Protein AF-A0A533BDZ2-F1 (afdb_monomer_lite)

Structure (mmCIF, N/CA/C/O backbone):
data_AF-A0A533BDZ2-F1
#
_entry.id   AF-A0A533BDZ2-F1
#
loop_
_atom_site.group_PDB
_atom_site.id
_atom_site.type_symbol
_atom_site.label_atom_id
_atom_site.label_alt_id
_atom_site.label_comp_id
_atom_site.label_asym_id
_atom_site.label_entity_id
_atom_site.label_seq_id
_atom_site.pdbx_PDB_ins_code
_atom_site.Cartn_x
_atom_site.Cartn_y
_atom_site.Cartn_z
_atom_site.occupancy
_atom_site.B_iso_or_equiv
_atom_site.auth_seq_id
_atom_site.auth_comp_id
_atom_site.auth_asym_id
_atom_site.auth_atom_id
_atom_site.pdbx_PDB_model_num
ATOM 1 N N . MET A 1 1 ? -27.683 -2.979 1.426 1.00 54.53 1 MET A N 1
ATOM 2 C CA . MET A 1 1 ? -26.427 -2.220 1.233 1.00 54.53 1 MET A CA 1
ATOM 3 C C . MET A 1 1 ? -25.203 -3.010 1.711 1.00 54.53 1 MET A C 1
ATOM 5 O O . MET A 1 1 ? -24.313 -3.223 0.907 1.00 54.53 1 MET A O 1
ATOM 9 N N . LEU A 1 2 ? -25.198 -3.563 2.936 1.00 60.56 2 LEU A N 1
ATOM 10 C CA . LEU A 1 2 ? -24.096 -4.398 3.465 1.00 60.56 2 LEU A CA 1
ATOM 11 C C . LEU A 1 2 ? -23.786 -5.684 2.664 1.00 60.56 2 LEU A C 1
ATOM 13 O O . LEU A 1 2 ? -22.630 -6.070 2.575 1.00 60.56 2 LEU A O 1
ATOM 17 N N . HIS A 1 3 ? -24.776 -6.339 2.046 1.00 54.97 3 HIS A N 1
ATOM 18 C CA . HIS A 1 3 ? -24.531 -7.572 1.276 1.00 54.97 3 HIS A CA 1
ATOM 19 C C . HIS A 1 3 ? -23.743 -7.350 -0.027 1.00 54.97 3 HIS A C 1
ATOM 21 O O . HIS A 1 3 ? -22.958 -8.209 -0.410 1.00 54.97 3 HIS A O 1
ATOM 27 N N . LEU A 1 4 ? -23.886 -6.183 -0.669 1.00 61.09 4 LEU A N 1
ATOM 28 C CA . LEU A 1 4 ? -23.169 -5.861 -1.911 1.00 61.09 4 LEU A CA 1
ATOM 29 C C . LEU A 1 4 ? -21.664 -5.646 -1.656 1.00 61.09 4 LEU A C 1
ATOM 31 O O . LEU A 1 4 ? -20.820 -6.027 -2.463 1.00 61.09 4 LEU A O 1
ATOM 35 N N . GLU A 1 5 ? -21.339 -5.066 -0.498 1.00 58.28 5 GLU A N 1
ATOM 36 C CA . GLU A 1 5 ? -19.972 -4.789 -0.041 1.00 58.28 5 GLU A CA 1
ATOM 37 C C . GLU A 1 5 ? -19.153 -6.074 0.148 1.00 58.28 5 GLU A C 1
ATOM 39 O O . GLU A 1 5 ? -17.973 -6.130 -0.214 1.00 58.28 5 GLU A O 1
ATOM 44 N N . LEU A 1 6 ? -19.778 -7.125 0.695 1.00 64.31 6 LEU A N 1
ATOM 45 C CA . LEU A 1 6 ? -19.104 -8.403 0.931 1.00 64.31 6 LEU A CA 1
ATOM 46 C C . LEU A 1 6 ? -18.786 -9.148 -0.369 1.00 64.31 6 LEU A C 1
ATOM 48 O O . LEU A 1 6 ? -17.749 -9.806 -0.435 1.00 64.31 6 LEU A O 1
ATOM 52 N N . GLU A 1 7 ? -19.624 -9.024 -1.399 1.00 74.06 7 GLU A N 1
ATOM 53 C CA . GLU A 1 7 ? -19.392 -9.692 -2.684 1.00 74.06 7 GLU A CA 1
ATOM 54 C C . GLU A 1 7 ? -18.387 -8.955 -3.579 1.00 74.06 7 GLU A C 1
ATOM 56 O O . GLU A 1 7 ? -17.631 -9.592 -4.322 1.00 74.06 7 GLU A O 1
ATOM 61 N N . LEU A 1 8 ? -18.317 -7.621 -3.495 1.00 79.69 8 LEU A N 1
ATOM 62 C CA . LEU A 1 8 ? -17.395 -6.832 -4.319 1.00 79.69 8 LEU A CA 1
ATOM 63 C C . LEU A 1 8 ? -15.944 -6.937 -3.839 1.00 79.69 8 LEU A C 1
ATOM 65 O O . LEU A 1 8 ? -15.017 -6.988 -4.649 1.00 79.69 8 LEU A O 1
ATOM 69 N N . LYS A 1 9 ? -15.734 -7.004 -2.522 1.00 84.44 9 LYS A N 1
ATOM 70 C CA . LYS A 1 9 ? -14.405 -7.054 -1.900 1.00 84.44 9 LYS A CA 1
ATOM 71 C C . LYS A 1 9 ? -13.490 -8.170 -2.437 1.00 84.44 9 LYS A C 1
ATOM 73 O O . LYS A 1 9 ? -12.354 -7.848 -2.799 1.00 84.44 9 LYS A O 1
ATOM 78 N N . PRO A 1 10 ? -13.907 -9.452 -2.526 1.00 87.56 10 PRO A N 1
ATOM 79 C CA . PRO A 1 10 ? -13.055 -10.504 -3.082 1.00 87.56 10 PRO A CA 1
ATOM 80 C C . PRO A 1 10 ? -12.757 -10.283 -4.569 1.00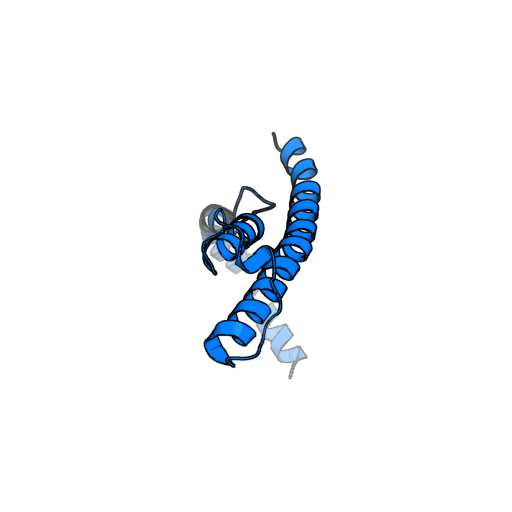 87.56 10 PRO A C 1
ATOM 82 O O . PRO A 1 10 ? -11.628 -10.522 -4.997 1.00 87.56 10 PRO A O 1
ATOM 85 N N . ARG A 1 11 ? -13.716 -9.757 -5.344 1.00 88.50 11 ARG A N 1
ATOM 86 C CA . ARG A 1 11 ? -13.516 -9.439 -6.768 1.00 88.50 11 ARG A CA 1
ATOM 87 C C . ARG A 1 11 ? -12.513 -8.303 -6.959 1.00 88.50 11 ARG A C 1
ATOM 89 O O . ARG A 1 11 ? -11.581 -8.444 -7.742 1.00 88.50 11 ARG A O 1
ATOM 96 N N . LEU A 1 12 ? -12.638 -7.219 -6.193 1.00 89.25 12 LEU A N 1
ATOM 97 C CA . LEU A 1 12 ? -11.688 -6.102 -6.210 1.00 89.25 12 LEU A CA 1
ATOM 98 C C . LEU A 1 12 ? -10.290 -6.530 -5.761 1.00 89.25 12 LEU A C 1
ATOM 100 O O . LEU A 1 12 ? -9.296 -6.072 -6.317 1.00 89.25 12 L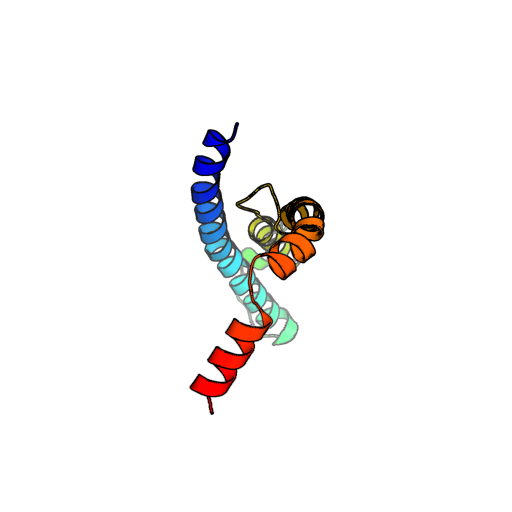EU A O 1
ATOM 104 N N . LEU A 1 13 ? -10.198 -7.419 -4.769 1.00 91.38 13 LEU A N 1
ATOM 105 C CA . LEU A 1 13 ? -8.915 -7.957 -4.328 1.00 91.38 13 LEU A CA 1
ATOM 106 C C . LEU A 1 13 ? -8.262 -8.817 -5.415 1.00 91.38 13 LEU A C 1
ATOM 108 O O . LEU A 1 13 ? -7.053 -8.711 -5.621 1.00 91.38 13 LEU A O 1
ATOM 112 N N . HIS A 1 14 ? -9.046 -9.648 -6.102 1.00 92.62 14 HIS A N 1
ATOM 113 C CA . HIS A 1 14 ? -8.568 -10.456 -7.218 1.00 92.62 14 HIS A CA 1
ATOM 114 C C . HIS A 1 14 ? -8.069 -9.574 -8.369 1.00 92.62 14 HIS A C 1
ATOM 116 O O . HIS A 1 14 ? -6.914 -9.705 -8.768 1.00 92.62 14 HIS A O 1
ATOM 122 N N . LEU A 1 15 ? -8.882 -8.606 -8.807 1.00 92.00 15 LEU A N 1
ATOM 123 C CA . LEU A 1 15 ? -8.518 -7.644 -9.853 1.00 92.00 15 LEU A CA 1
ATOM 124 C C . LEU A 1 15 ? -7.265 -6.846 -9.490 1.00 92.00 15 LEU A C 1
ATOM 126 O O . LEU A 1 15 ? -6.363 -6.706 -10.310 1.00 92.00 15 LEU A O 1
ATOM 130 N N . LYS A 1 16 ? -7.161 -6.372 -8.241 1.00 93.44 16 LYS A N 1
ATOM 131 C CA . LYS A 1 16 ? -5.966 -5.670 -7.766 1.00 93.44 16 LYS A CA 1
ATOM 132 C C . LYS A 1 16 ? -4.724 -6.556 -7.848 1.00 93.44 16 LYS A C 1
ATOM 134 O O . LYS A 1 16 ? -3.687 -6.097 -8.307 1.00 93.44 16 LYS A O 1
ATOM 139 N N . ARG A 1 17 ? -4.805 -7.810 -7.394 1.00 94.25 17 ARG A N 1
ATOM 140 C CA . ARG A 1 17 ? -3.668 -8.747 -7.440 1.00 94.25 17 ARG A CA 1
ATOM 141 C C . ARG A 1 17 ? -3.238 -9.034 -8.872 1.00 94.25 17 ARG A C 1
ATOM 143 O O . ARG A 1 17 ? -2.048 -8.970 -9.156 1.00 94.25 17 ARG A O 1
ATOM 150 N N . GLN A 1 18 ? -4.198 -9.321 -9.746 1.00 95.50 18 GLN A N 1
ATOM 151 C CA . GLN A 1 18 ? -3.937 -9.578 -11.155 1.00 95.50 18 GLN A CA 1
ATOM 152 C C . GLN A 1 18 ? -3.293 -8.358 -11.824 1.00 95.50 18 GLN A C 1
ATOM 154 O O . GLN A 1 18 ? -2.213 -8.473 -12.396 1.00 95.50 18 GLN A O 1
ATOM 159 N N . GLY A 1 19 ? -3.882 -7.173 -11.660 1.00 92.88 19 GLY A N 1
ATOM 160 C CA . GLY A 1 19 ? -3.334 -5.958 -12.248 1.00 92.88 19 GLY A CA 1
ATOM 161 C C . GLY A 1 19 ? -1.949 -5.599 -11.692 1.00 92.88 19 GLY A C 1
ATOM 162 O O . GLY A 1 19 ? -1.071 -5.210 -12.452 1.00 92.88 19 GLY A O 1
ATOM 163 N N . LEU A 1 20 ? -1.688 -5.779 -10.391 1.00 95.06 20 LEU A N 1
ATOM 164 C CA . LEU A 1 20 ? -0.346 -5.546 -9.835 1.00 95.06 20 LEU A CA 1
ATOM 165 C C . LEU A 1 20 ? 0.720 -6.437 -10.490 1.00 95.06 20 LEU A C 1
ATOM 167 O O . LEU A 1 20 ? 1.842 -5.979 -10.697 1.00 95.06 20 LEU A O 1
ATOM 171 N N . LEU A 1 21 ? 0.378 -7.686 -10.825 1.00 95.25 21 LEU A N 1
ATOM 172 C CA . LEU A 1 21 ? 1.278 -8.599 -11.531 1.00 95.25 21 LEU A CA 1
ATOM 173 C C . LEU A 1 21 ? 1.500 -8.157 -12.984 1.00 95.25 21 LEU A C 1
ATOM 175 O O . LEU A 1 21 ? 2.645 -8.049 -13.418 1.00 95.25 21 LEU A O 1
ATOM 179 N N . GLU A 1 22 ? 0.423 -7.866 -13.714 1.00 93.56 22 GLU A N 1
ATOM 180 C CA . GLU A 1 22 ? 0.471 -7.495 -15.134 1.00 93.56 22 GLU A CA 1
ATOM 181 C C . GLU A 1 22 ? 1.174 -6.145 -15.351 1.00 93.56 22 GLU A C 1
ATOM 183 O O . GLU A 1 22 ? 2.175 -6.059 -16.068 1.00 93.56 22 GLU A O 1
ATOM 188 N N . TYR A 1 23 ? 0.714 -5.095 -14.666 1.00 91.19 23 TYR A N 1
ATOM 189 C CA . TYR A 1 23 ? 1.287 -3.754 -14.790 1.00 91.19 23 TYR A CA 1
ATOM 190 C C . TYR A 1 23 ? 2.667 -3.653 -14.129 1.00 91.19 23 TYR A C 1
ATOM 192 O O . TYR A 1 23 ? 3.527 -2.924 -14.617 1.00 91.19 23 TYR A O 1
ATOM 200 N N . GLY A 1 24 ? 2.931 -4.417 -13.063 1.00 91.50 24 GLY A N 1
ATOM 201 C CA . GLY A 1 24 ? 4.262 -4.484 -12.454 1.00 91.50 24 GLY A CA 1
ATOM 202 C C . GLY A 1 24 ? 5.303 -5.105 -13.390 1.00 91.50 24 GLY A C 1
ATOM 203 O O . GLY A 1 24 ? 6.425 -4.599 -13.495 1.00 91.50 24 GLY A O 1
ATOM 204 N N . ALA A 1 25 ? 4.933 -6.163 -14.121 1.00 92.94 25 ALA A N 1
ATOM 205 C CA . ALA A 1 25 ? 5.797 -6.759 -15.137 1.00 92.94 25 ALA A CA 1
ATOM 206 C C . ALA A 1 25 ? 6.101 -5.767 -16.273 1.00 92.94 25 ALA A C 1
ATOM 208 O O . ALA A 1 25 ? 7.266 -5.638 -16.665 1.00 92.94 25 ALA A O 1
ATOM 209 N N . LEU A 1 26 ? 5.086 -5.027 -16.734 1.00 89.31 26 LEU A N 1
ATOM 210 C CA . LEU A 1 26 ? 5.218 -3.993 -17.763 1.00 89.31 26 LEU A CA 1
ATOM 211 C C . LEU A 1 26 ? 6.154 -2.858 -17.321 1.00 89.31 26 LEU A C 1
ATOM 213 O O . LEU A 1 26 ? 7.132 -2.573 -18.012 1.00 89.31 26 LEU A O 1
ATOM 217 N N . VAL A 1 27 ? 5.913 -2.262 -16.147 1.00 89.25 27 VAL A N 1
ATOM 218 C CA . VAL A 1 27 ? 6.766 -1.199 -15.580 1.00 89.25 27 VAL A CA 1
ATOM 219 C C . VAL A 1 27 ? 8.200 -1.694 -15.393 1.00 89.25 27 VAL A C 1
ATOM 221 O O . VAL A 1 27 ? 9.156 -1.000 -15.741 1.00 89.25 27 VAL A O 1
ATOM 224 N N . GLY A 1 28 ? 8.375 -2.920 -14.893 1.00 90.25 28 GLY A N 1
ATOM 225 C CA . GLY A 1 28 ? 9.694 -3.518 -14.709 1.00 90.25 28 GLY A CA 1
ATOM 226 C C . GLY A 1 28 ? 10.435 -3.749 -16.030 1.00 90.25 28 GLY A C 1
ATOM 227 O O . GLY A 1 28 ? 11.636 -3.481 -16.118 1.00 90.25 28 GLY A O 1
ATOM 228 N N . GLN A 1 29 ? 9.749 -4.244 -17.062 1.00 90.12 29 GLN A N 1
ATOM 229 C CA . GLN A 1 29 ? 10.322 -4.418 -18.399 1.00 90.12 29 GLN A CA 1
ATOM 230 C C . GLN A 1 29 ? 10.713 -3.073 -19.011 1.00 90.12 29 GLN A C 1
ATOM 232 O O . GLN A 1 29 ? 11.845 -2.922 -19.477 1.00 90.12 29 GLN A O 1
ATOM 237 N N . HIS A 1 30 ? 9.807 -2.101 -18.951 1.00 87.75 30 HIS A N 1
ATOM 238 C CA . HIS A 1 30 ? 10.017 -0.752 -19.457 1.00 87.75 30 HIS A CA 1
ATOM 239 C C . HIS A 1 30 ? 11.206 -0.065 -18.782 1.00 87.75 30 HIS A C 1
ATOM 241 O O . HIS A 1 30 ? 12.144 0.362 -19.452 1.00 87.75 30 HIS A O 1
ATOM 247 N N . GLY A 1 31 ? 11.248 -0.066 -17.447 1.00 88.38 31 GLY A N 1
ATOM 248 C CA . GLY A 1 31 ? 12.340 0.529 -16.674 1.00 88.38 31 GLY A CA 1
ATOM 249 C C . GLY A 1 31 ? 13.707 -0.097 -16.973 1.00 88.38 31 GLY A C 1
ATOM 250 O O . GLY A 1 31 ? 14.710 0.616 -17.048 1.00 88.38 31 GLY A O 1
ATOM 251 N N . ARG A 1 32 ? 13.769 -1.415 -17.222 1.00 90.44 32 ARG A N 1
ATOM 252 C CA . ARG A 1 32 ? 15.009 -2.074 -17.670 1.00 90.44 32 ARG A CA 1
ATOM 253 C C . ARG A 1 32 ? 15.444 -1.597 -19.053 1.00 90.44 32 ARG A C 1
ATOM 255 O O . ARG A 1 32 ? 16.631 -1.341 -19.238 1.00 90.44 32 ARG A O 1
ATOM 262 N N . LEU A 1 33 ? 14.519 -1.470 -20.003 1.00 89.62 33 LEU A N 1
ATOM 263 C CA . LEU A 1 33 ? 14.818 -0.980 -21.352 1.00 89.62 33 LEU A CA 1
ATOM 264 C C . LEU A 1 33 ? 15.296 0.475 -21.325 1.00 89.62 33 LEU A C 1
ATOM 266 O O . LEU A 1 33 ? 16.317 0.791 -21.937 1.00 89.62 33 LEU A O 1
ATOM 270 N N . VAL A 1 34 ? 14.626 1.326 -20.546 1.00 87.25 34 VAL A N 1
ATOM 271 C CA . VAL A 1 34 ? 15.027 2.722 -20.342 1.00 87.25 34 VAL A CA 1
ATOM 272 C C . VAL A 1 34 ? 16.428 2.798 -19.735 1.00 87.25 34 VAL A C 1
ATOM 274 O O . VAL A 1 34 ? 17.300 3.493 -20.257 1.00 87.25 34 VAL A O 1
ATOM 277 N N . ARG A 1 35 ? 16.689 2.028 -18.671 1.00 89.50 35 ARG A N 1
ATOM 278 C CA . ARG A 1 35 ? 18.013 1.978 -18.040 1.00 89.50 35 ARG A CA 1
ATOM 279 C C . ARG A 1 35 ? 19.092 1.532 -19.023 1.00 89.50 35 ARG A C 1
ATOM 281 O O . ARG A 1 35 ? 20.139 2.167 -19.079 1.00 89.50 35 ARG A O 1
ATOM 288 N N . ARG A 1 36 ? 18.856 0.476 -19.804 1.00 91.00 36 ARG A N 1
ATOM 289 C CA . ARG A 1 36 ? 19.836 -0.011 -20.789 1.00 91.00 36 ARG A CA 1
ATOM 290 C C . ARG A 1 36 ? 20.157 1.045 -21.844 1.00 91.00 36 ARG A C 1
ATOM 292 O O . ARG A 1 36 ? 21.323 1.352 -22.056 1.00 91.00 36 ARG A O 1
ATOM 299 N N . ARG A 1 37 ? 19.127 1.645 -22.440 1.00 87.62 37 ARG A N 1
ATOM 300 C CA . ARG A 1 37 ? 19.259 2.614 -23.536 1.00 87.62 37 ARG A CA 1
ATOM 301 C C . ARG A 1 37 ? 19.890 3.936 -23.094 1.00 87.62 37 ARG A C 1
ATOM 303 O O . ARG A 1 37 ? 20.777 4.429 -23.777 1.00 87.62 37 ARG A O 1
ATOM 310 N N . TRP A 1 38 ? 19.427 4.520 -21.987 1.00 86.44 38 TRP A N 1
ATOM 311 C CA . TRP A 1 38 ? 19.817 5.884 -21.595 1.00 86.44 38 TRP A CA 1
ATOM 312 C C . TRP A 1 38 ? 20.850 5.947 -20.470 1.00 86.44 38 TRP A C 1
ATOM 314 O O . TRP A 1 38 ? 21.647 6.880 -20.451 1.00 86.44 38 TRP A O 1
ATOM 324 N N . ILE A 1 39 ? 20.871 4.983 -19.544 1.00 89.69 39 ILE A N 1
ATOM 325 C CA . ILE A 1 39 ? 21.835 4.992 -18.429 1.00 89.69 39 ILE A CA 1
ATOM 326 C C . ILE A 1 39 ? 23.079 4.186 -18.800 1.00 89.69 39 ILE A C 1
ATOM 328 O O . ILE A 1 39 ? 24.190 4.688 -18.676 1.00 89.69 39 ILE A O 1
ATOM 332 N N . ALA A 1 40 ? 22.901 2.947 -19.262 1.00 93.62 40 ALA A N 1
ATOM 333 C CA . ALA A 1 40 ? 24.014 2.068 -19.619 1.00 93.62 40 ALA A CA 1
ATOM 334 C C . ALA A 1 40 ? 24.543 2.302 -21.046 1.00 93.62 40 ALA A C 1
ATOM 336 O O . ALA A 1 40 ? 25.605 1.787 -21.376 1.00 93.62 40 ALA A O 1
ATOM 337 N N . GLN A 1 41 ? 23.820 3.076 -21.869 1.00 89.69 41 GLN A N 1
ATOM 338 C CA . GLN A 1 41 ? 24.159 3.361 -23.273 1.00 89.69 41 GLN A CA 1
ATOM 339 C C . GLN A 1 41 ? 24.378 2.080 -24.107 1.00 89.69 41 GLN A C 1
ATOM 341 O O . GLN A 1 41 ? 25.168 2.051 -25.048 1.00 89.69 41 GLN A O 1
ATOM 346 N N . GLU A 1 42 ? 23.675 1.002 -23.754 1.00 90.94 42 GLU A N 1
ATOM 347 C CA . GLU A 1 42 ? 23.734 -0.277 -24.459 1.00 90.94 42 GLU A CA 1
ATOM 348 C C . GLU A 1 42 ? 22.934 -0.210 -25.772 1.00 90.94 42 GLU A C 1
ATOM 350 O O . GLU A 1 42 ? 21.888 0.452 -25.829 1.00 90.94 42 GLU A O 1
ATOM 355 N N . PRO A 1 43 ? 23.358 -0.937 -26.822 1.00 83.94 43 PRO A N 1
ATOM 356 C CA . PRO A 1 43 ? 22.566 -1.076 -28.034 1.00 83.94 43 PRO A CA 1
ATOM 357 C C . PRO A 1 43 ? 21.296 -1.878 -27.721 1.00 83.94 43 PRO A C 1
ATOM 359 O O . PRO A 1 43 ? 21.316 -3.098 -27.564 1.00 83.94 43 PRO A O 1
ATOM 362 N N . VAL A 1 44 ? 20.170 -1.176 -27.617 1.00 82.88 44 VAL A N 1
ATOM 363 C CA . VAL A 1 44 ? 18.840 -1.778 -27.481 1.00 82.88 44 VAL A CA 1
ATOM 364 C C . VAL A 1 44 ? 18.206 -1.805 -28.868 1.00 82.88 44 VAL A C 1
ATOM 366 O O . VAL A 1 44 ? 18.049 -0.752 -29.484 1.00 82.88 44 VAL A O 1
ATOM 369 N N . ALA A 1 45 ? 17.858 -3.003 -29.354 1.00 77.56 45 ALA A N 1
ATOM 370 C CA . ALA A 1 45 ? 17.113 -3.184 -30.601 1.00 77.56 45 ALA A CA 1
ATOM 371 C C . ALA A 1 45 ? 15.808 -2.376 -30.584 1.00 77.56 45 ALA A C 1
ATOM 373 O O . ALA A 1 45 ? 15.328 -1.999 -29.513 1.00 77.56 45 ALA A O 1
ATOM 374 N N . GLU A 1 46 ? 15.229 -2.125 -31.759 1.00 75.19 46 GLU A N 1
ATOM 375 C CA . GLU A 1 46 ? 13.958 -1.417 -31.899 1.00 75.19 46 GLU A CA 1
ATOM 376 C C . GLU A 1 46 ? 12.880 -2.042 -31.003 1.00 75.19 46 GLU A C 1
ATOM 378 O O . GLU A 1 46 ? 12.277 -3.061 -31.320 1.00 75.19 46 GLU A O 1
ATOM 383 N N . ALA A 1 47 ? 12.676 -1.436 -29.832 1.00 76.00 47 ALA A N 1
ATOM 384 C CA . ALA A 1 47 ? 11.720 -1.890 -28.841 1.00 76.00 47 ALA A CA 1
ATOM 385 C C . ALA A 1 47 ? 10.421 -1.109 -29.064 1.00 76.00 47 ALA A C 1
ATOM 387 O O . ALA A 1 47 ? 10.416 0.096 -28.796 1.00 76.0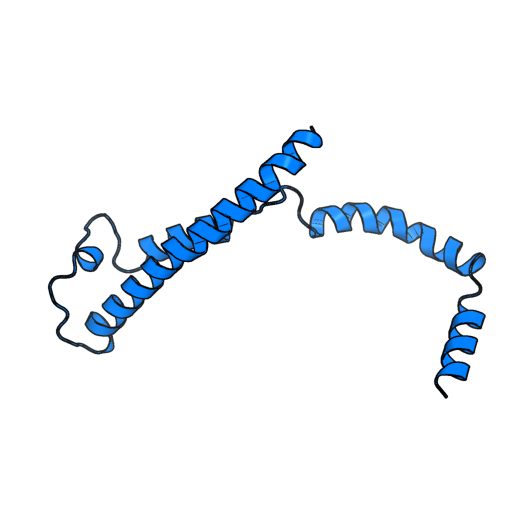0 47 ALA A O 1
ATOM 388 N N . PRO A 1 48 ? 9.324 -1.751 -29.511 1.00 77.94 48 PRO A N 1
ATOM 389 C CA . PRO A 1 48 ? 8.051 -1.066 -29.745 1.00 77.94 48 PRO A CA 1
ATOM 390 C C . PRO A 1 48 ? 7.559 -0.311 -28.506 1.00 77.94 48 PRO A C 1
ATOM 392 O O . PRO A 1 48 ? 7.018 0.780 -28.616 1.00 77.94 48 PRO A O 1
ATOM 395 N N . LEU A 1 49 ? 7.844 -0.845 -27.313 1.00 75.69 49 LEU A N 1
ATOM 396 C CA . LEU A 1 49 ? 7.492 -0.231 -26.033 1.00 75.69 49 LEU A CA 1
ATOM 397 C C . LEU A 1 49 ? 8.185 1.125 -25.785 1.00 75.69 49 LEU A C 1
ATOM 399 O O . LEU A 1 49 ? 7.615 1.982 -25.124 1.00 75.69 49 LEU A O 1
ATOM 403 N N . LEU A 1 50 ? 9.393 1.335 -26.323 1.00 76.31 50 LEU A N 1
ATOM 404 C CA . LEU A 1 50 ? 10.108 2.619 -26.242 1.00 76.31 50 LEU A CA 1
ATOM 405 C C . LEU A 1 50 ? 9.729 3.586 -27.377 1.00 76.31 50 LEU A C 1
ATOM 407 O O . LEU A 1 50 ? 10.119 4.749 -27.331 1.00 76.31 50 LEU A O 1
ATOM 411 N N . GLN A 1 51 ? 9.043 3.092 -28.411 1.00 74.75 51 GLN A N 1
ATOM 412 C CA . GLN A 1 51 ? 8.691 3.832 -29.628 1.00 74.75 51 GLN A CA 1
ATOM 413 C C . GLN A 1 51 ? 7.196 4.152 -29.720 1.00 74.75 51 GLN A C 1
ATOM 415 O O . GLN A 1 51 ? 6.770 4.828 -30.654 1.00 74.75 51 GLN A O 1
ATOM 420 N N . ALA A 1 52 ? 6.394 3.661 -28.777 1.00 72.56 52 ALA A N 1
ATOM 421 C CA . ALA A 1 52 ? 4.977 3.958 -28.704 1.00 72.56 52 ALA A CA 1
ATOM 422 C C . ALA A 1 52 ? 4.792 5.462 -28.460 1.00 72.56 52 ALA A C 1
ATOM 424 O O . ALA A 1 52 ? 5.011 5.940 -27.354 1.00 72.56 52 ALA A O 1
ATOM 425 N N . ALA A 1 53 ? 4.393 6.200 -29.499 1.00 65.94 53 ALA A N 1
ATOM 426 C CA . ALA A 1 53 ? 4.202 7.651 -29.438 1.00 65.94 53 ALA A CA 1
ATOM 427 C C . ALA A 1 53 ? 3.161 8.075 -28.384 1.00 65.94 53 ALA A C 1
ATOM 429 O O . ALA A 1 53 ? 3.262 9.159 -27.820 1.00 65.94 53 ALA A O 1
ATOM 430 N N . GLU A 1 54 ? 2.205 7.187 -28.098 1.00 67.06 54 GLU A N 1
ATOM 431 C CA . GLU A 1 54 ? 1.148 7.356 -27.093 1.00 67.06 54 GLU A CA 1
ATOM 432 C C . GLU A 1 54 ? 1.627 7.126 -25.649 1.00 67.06 54 GLU A C 1
ATOM 434 O O . GLU A 1 54 ? 0.868 7.351 -24.711 1.00 67.06 54 GLU A O 1
ATOM 439 N N . LEU A 1 55 ? 2.851 6.622 -25.460 1.00 63.75 55 LEU A N 1
ATOM 440 C CA . LEU A 1 55 ? 3.454 6.397 -24.152 1.00 63.75 55 LEU A CA 1
ATOM 441 C C . LEU A 1 55 ? 4.675 7.308 -24.020 1.00 63.75 55 LEU A C 1
ATOM 443 O O . LEU A 1 55 ? 5.729 7.063 -24.610 1.00 63.75 55 LEU A O 1
ATOM 447 N N . GLY A 1 56 ? 4.568 8.346 -23.196 1.00 64.12 56 GLY A N 1
ATOM 448 C CA . GLY A 1 56 ? 5.717 9.109 -22.736 1.00 64.12 56 GLY A CA 1
ATOM 449 C C . GLY A 1 56 ? 6.802 8.152 -22.207 1.00 64.12 56 GLY A C 1
ATOM 450 O O . GLY A 1 56 ? 6.465 7.186 -21.517 1.00 64.12 56 GLY A O 1
ATOM 451 N N . PRO A 1 57 ? 8.108 8.396 -22.457 1.00 60.06 57 PRO A N 1
ATOM 452 C CA . PRO A 1 57 ? 9.177 7.399 -22.294 1.00 60.06 57 PRO A CA 1
ATOM 453 C C . PRO A 1 57 ? 9.333 6.745 -20.916 1.00 60.06 57 PRO A C 1
ATOM 455 O O . PRO A 1 57 ? 10.124 5.821 -20.790 1.00 60.06 57 PRO A O 1
ATOM 458 N N . VAL A 1 58 ? 8.639 7.205 -19.872 1.00 57.25 58 VAL A N 1
ATOM 459 C CA . VAL A 1 58 ? 8.656 6.636 -18.510 1.00 57.25 58 VAL A CA 1
ATOM 460 C C . VAL A 1 58 ? 7.326 6.885 -17.784 1.00 57.25 58 VAL A C 1
ATOM 462 O O . VAL A 1 58 ? 6.859 6.019 -17.048 1.00 57.25 58 VAL A O 1
ATOM 465 N N . ILE A 1 59 ? 6.715 8.055 -17.999 1.00 60.72 59 ILE A N 1
ATOM 466 C CA . ILE A 1 59 ? 5.622 8.588 -17.170 1.00 60.72 59 ILE A CA 1
ATOM 467 C C . ILE A 1 59 ? 4.332 7.757 -17.287 1.00 60.72 59 ILE A C 1
ATOM 469 O O . ILE A 1 59 ? 3.660 7.536 -16.279 1.00 60.72 59 ILE A O 1
ATOM 473 N N . ASP A 1 60 ? 4.032 7.206 -18.464 1.00 69.31 60 ASP A N 1
ATOM 474 C CA . ASP A 1 60 ? 2.709 6.612 -18.705 1.00 69.31 60 ASP A CA 1
ATOM 475 C C . ASP A 1 60 ? 2.573 5.163 -18.227 1.00 69.31 60 ASP A C 1
ATOM 477 O O . ASP A 1 60 ? 1.479 4.708 -17.911 1.00 69.31 60 ASP A O 1
ATOM 481 N N . THR A 1 61 ? 3.677 4.425 -18.095 1.00 73.44 61 THR A N 1
ATOM 482 C CA . THR A 1 61 ? 3.614 3.040 -17.585 1.00 73.44 61 THR A CA 1
ATOM 483 C C . THR A 1 61 ? 3.458 2.997 -16.064 1.00 73.44 61 THR A C 1
ATOM 485 O O . THR A 1 61 ? 2.736 2.153 -15.529 1.00 73.44 61 THR A O 1
ATOM 488 N N . VAL A 1 62 ? 4.103 3.930 -15.356 1.00 83.25 62 VAL A N 1
ATOM 489 C CA . VAL A 1 62 ? 4.047 4.024 -13.890 1.00 83.25 62 VAL A CA 1
ATOM 490 C C . VAL A 1 62 ? 2.675 4.508 -13.427 1.00 83.25 62 VAL A C 1
ATOM 492 O O . VAL A 1 62 ? 2.124 3.940 -12.486 1.00 83.25 62 VAL A O 1
ATOM 495 N N . SER A 1 63 ? 2.081 5.483 -14.120 1.00 85.38 63 SER A N 1
ATOM 496 C CA . SER A 1 63 ? 0.756 6.010 -13.771 1.00 85.38 63 SER A CA 1
ATOM 497 C C . SER A 1 63 ? -0.336 4.930 -13.828 1.00 85.38 63 SER A C 1
ATOM 499 O O . SER A 1 63 ? -1.167 4.840 -12.922 1.00 85.38 63 SER A O 1
ATOM 501 N N . MET A 1 64 ? -0.297 4.034 -14.821 1.00 84.81 64 MET A N 1
ATOM 502 C CA . MET A 1 64 ? -1.227 2.898 -14.913 1.00 84.81 64 MET A CA 1
ATOM 503 C C . MET A 1 64 ? -1.076 1.922 -13.738 1.00 84.81 64 MET A C 1
ATOM 505 O O . MET A 1 64 ? -2.071 1.476 -13.161 1.00 84.81 64 MET A O 1
ATOM 509 N N . TYR A 1 65 ? 0.164 1.620 -13.338 1.00 89.81 65 TYR A N 1
ATOM 510 C CA . TYR A 1 65 ? 0.426 0.796 -12.158 1.00 89.81 65 TYR A CA 1
ATOM 511 C C . TYR A 1 65 ? -0.097 1.459 -10.877 1.00 89.81 65 TYR A C 1
ATOM 513 O O . TYR A 1 65 ? -0.718 0.790 -10.048 1.00 89.81 65 TYR A O 1
ATOM 521 N N . GLU A 1 66 ? 0.105 2.768 -10.715 1.00 90.62 66 GLU A N 1
ATOM 522 C CA . GLU A 1 66 ? -0.349 3.518 -9.539 1.00 90.62 66 GLU A CA 1
ATOM 523 C C . GLU A 1 66 ? -1.873 3.505 -9.386 1.00 90.62 66 GLU A C 1
ATOM 525 O O . GLU A 1 66 ? -2.372 3.332 -8.269 1.00 90.62 66 GLU A O 1
ATOM 530 N N . VAL A 1 67 ? -2.622 3.591 -10.490 1.00 90.69 67 VAL A N 1
ATOM 531 C CA . VAL A 1 67 ? -4.088 3.456 -10.482 1.00 90.69 67 VAL A CA 1
ATOM 532 C C . VAL A 1 67 ? -4.508 2.101 -9.903 1.00 90.69 67 VAL A C 1
ATOM 534 O O . VAL A 1 67 ? -5.347 2.039 -8.998 1.00 90.69 67 VAL A O 1
ATOM 537 N N . VAL A 1 68 ? -3.892 1.007 -10.359 1.00 91.94 68 VAL A N 1
ATOM 538 C CA . VAL A 1 68 ? -4.190 -0.347 -9.864 1.00 91.94 68 VAL A CA 1
ATOM 539 C C . VAL A 1 68 ? -3.728 -0.530 -8.414 1.00 91.94 68 VAL A C 1
ATOM 541 O O . VAL A 1 68 ? -4.451 -1.093 -7.582 1.00 91.94 68 VAL A O 1
ATOM 544 N N . ALA A 1 69 ? -2.549 -0.016 -8.066 1.00 91.56 69 ALA A N 1
ATOM 545 C CA . ALA A 1 69 ? -2.022 -0.046 -6.705 1.00 91.56 69 ALA A CA 1
ATOM 546 C C . ALA A 1 69 ? -2.922 0.726 -5.724 1.00 91.56 69 ALA A C 1
ATOM 548 O O . ALA A 1 69 ? -3.082 0.310 -4.566 1.00 91.56 69 ALA A O 1
ATOM 549 N N . GLY A 1 70 ? -3.572 1.787 -6.202 1.00 90.31 70 GLY A N 1
ATOM 550 C CA . GLY A 1 70 ? -4.526 2.609 -5.468 1.00 90.31 70 GLY A CA 1
ATOM 551 C C . GLY A 1 70 ? -5.880 1.948 -5.191 1.00 90.31 70 GLY A C 1
ATOM 552 O O . GLY A 1 70 ? -6.602 2.433 -4.317 1.00 90.31 70 GLY A O 1
ATOM 553 N N . ILE A 1 71 ? -6.223 0.829 -5.848 1.00 90.25 71 ILE A N 1
ATOM 554 C CA . ILE A 1 71 ? -7.504 0.131 -5.634 1.00 90.25 71 ILE A CA 1
ATOM 555 C C . ILE A 1 71 ? -7.661 -0.238 -4.153 1.00 90.25 71 ILE A C 1
ATOM 557 O O . ILE A 1 71 ? -6.806 -0.906 -3.557 1.00 90.25 71 ILE A O 1
ATOM 561 N N . ARG A 1 72 ? -8.779 0.170 -3.547 1.00 86.75 72 ARG A N 1
ATOM 562 C CA . ARG A 1 72 ? -9.144 -0.167 -2.166 1.00 86.75 72 ARG A CA 1
ATOM 563 C C . ARG A 1 72 ? -10.283 -1.188 -2.187 1.00 86.75 72 ARG A C 1
ATOM 565 O O . ARG A 1 72 ? -11.398 -0.821 -2.536 1.00 86.75 72 ARG A O 1
ATOM 572 N N . PRO A 1 73 ? -10.040 -2.455 -1.797 1.00 82.88 73 PRO A N 1
ATOM 573 C CA . PRO A 1 73 ? -11.092 -3.478 -1.772 1.00 82.88 73 PRO A CA 1
ATOM 574 C C . PRO A 1 73 ? -12.206 -3.205 -0.754 1.00 82.88 73 PRO A C 1
ATOM 576 O O . PRO A 1 73 ? -13.260 -3.823 -0.822 1.00 82.88 73 PRO A O 1
ATOM 579 N N . SER A 1 74 ? -11.949 -2.329 0.220 1.00 81.50 74 SER A N 1
ATOM 580 C CA . SER A 1 74 ? -12.928 -1.846 1.192 1.00 81.50 74 SER A CA 1
ATOM 581 C C . SER A 1 74 ? -13.149 -0.352 0.953 1.00 81.50 74 SER A C 1
ATOM 583 O O . SER A 1 74 ? -12.153 0.382 0.918 1.00 81.50 74 SER A O 1
ATOM 585 N N . PRO A 1 75 ? -14.399 0.121 0.826 1.00 75.44 75 PRO A N 1
ATOM 586 C CA . PRO A 1 75 ? -14.683 1.544 0.651 1.00 75.44 75 PRO A CA 1
ATOM 587 C C . PRO A 1 75 ? -14.426 2.335 1.936 1.00 75.44 75 PRO A C 1
ATOM 589 O O . PRO A 1 75 ? -14.050 3.505 1.884 1.00 75.44 75 PRO A O 1
ATOM 592 N N . ILE A 1 76 ? -14.552 1.684 3.096 1.00 81.94 76 ILE A N 1
ATOM 593 C CA . ILE A 1 76 ? -14.257 2.280 4.398 1.00 81.94 76 ILE A CA 1
ATOM 594 C C . ILE A 1 76 ? -12.809 1.960 4.781 1.00 81.94 76 ILE A C 1
ATOM 596 O O . ILE A 1 76 ? -12.394 0.797 4.807 1.00 81.94 76 ILE A O 1
ATOM 600 N N . GLY A 1 77 ? -12.037 3.007 5.081 1.00 83.19 77 GLY A N 1
ATOM 601 C CA . GLY A 1 77 ? -10.664 2.893 5.568 1.00 83.19 77 GLY A CA 1
ATOM 602 C C . GLY A 1 77 ? -10.588 2.710 7.086 1.00 83.19 77 GLY A C 1
ATOM 603 O O . GLY A 1 77 ? -11.454 3.175 7.824 1.00 83.19 77 GLY A O 1
ATOM 604 N N . MET A 1 78 ? -9.496 2.105 7.567 1.00 80.50 78 MET A N 1
ATOM 605 C CA . MET A 1 78 ? -9.253 1.889 9.004 1.00 80.50 78 MET A CA 1
ATOM 606 C C . MET A 1 78 ? -9.314 3.192 9.814 1.00 80.50 78 MET A C 1
ATOM 608 O O . MET A 1 78 ? -9.831 3.212 10.925 1.00 80.50 78 MET A O 1
ATOM 612 N N . ARG A 1 79 ? -8.842 4.307 9.239 1.00 87.69 79 ARG A N 1
ATOM 613 C CA . ARG A 1 79 ? -8.908 5.628 9.879 1.00 87.69 79 ARG A CA 1
ATOM 614 C C . ARG A 1 79 ? -10.350 6.063 10.149 1.00 87.69 79 ARG A C 1
ATOM 616 O O . ARG A 1 79 ? -10.631 6.513 11.248 1.00 87.69 79 ARG A O 1
ATOM 623 N N . SER A 1 80 ? -11.255 5.874 9.186 1.00 89.12 80 SER A N 1
ATOM 624 C CA . SER A 1 80 ? -12.681 6.187 9.342 1.00 89.12 80 SER A CA 1
ATOM 625 C C . SER A 1 80 ? -13.330 5.328 10.426 1.00 89.12 80 SER A C 1
ATOM 627 O O . SER A 1 80 ? -14.094 5.843 11.235 1.00 89.12 80 SER A O 1
ATOM 629 N N . VAL A 1 81 ? -12.978 4.039 10.483 1.00 90.38 81 VAL A N 1
ATOM 630 C CA . VAL A 1 81 ? -13.435 3.137 11.551 1.00 90.38 81 VAL A CA 1
ATOM 631 C C . VAL A 1 81 ? -12.950 3.633 12.911 1.00 90.38 81 VAL A C 1
ATOM 633 O O . VAL A 1 81 ? -13.757 3.784 13.822 1.00 90.38 81 VAL A O 1
ATOM 636 N N . LEU A 1 82 ? -11.661 3.952 13.049 1.00 93.50 82 LEU A N 1
ATOM 637 C CA . LEU A 1 82 ? -11.089 4.447 14.303 1.00 93.50 82 LEU A CA 1
ATOM 638 C C . LEU A 1 82 ? -11.706 5.779 14.742 1.00 93.50 82 LEU A C 1
ATOM 640 O O . LEU A 1 82 ? -11.970 5.950 15.925 1.00 93.50 82 LEU A O 1
ATOM 644 N N . THR A 1 83 ? -12.001 6.695 13.818 1.00 93.62 83 THR A N 1
ATOM 645 C CA . THR A 1 83 ? -12.679 7.961 14.143 1.00 93.62 83 THR A CA 1
ATOM 646 C C . THR A 1 83 ? -14.058 7.749 14.772 1.00 93.62 83 THR A C 1
ATOM 648 O O . THR A 1 83 ? -14.482 8.581 15.566 1.00 93.62 83 THR A O 1
ATOM 651 N N . ILE A 1 84 ? -14.743 6.646 14.464 1.00 93.44 84 ILE A N 1
ATOM 652 C CA . ILE A 1 84 ? -16.060 6.319 15.033 1.00 93.44 84 ILE A CA 1
ATOM 653 C C . ILE A 1 84 ? -15.914 5.465 16.295 1.00 93.44 84 ILE A C 1
ATOM 655 O O . ILE A 1 84 ? -16.521 5.748 17.323 1.00 93.44 84 ILE A O 1
ATOM 659 N N . VAL A 1 85 ? -15.102 4.412 16.227 1.00 95.19 85 VAL A N 1
ATOM 660 C CA . VAL A 1 85 ? -14.953 3.433 17.307 1.00 95.19 85 VAL A CA 1
ATOM 661 C C . VAL A 1 85 ? -14.263 4.049 18.520 1.00 95.19 85 VAL A C 1
ATOM 663 O O . VAL A 1 85 ? -14.656 3.771 19.650 1.00 95.19 85 VAL A O 1
ATOM 666 N N . LEU A 1 86 ? -13.259 4.906 18.315 1.00 95.94 86 LEU A N 1
ATOM 667 C CA . LEU A 1 86 ? -12.463 5.439 19.416 1.00 95.94 86 LEU A CA 1
ATOM 668 C C . LEU A 1 86 ? -13.299 6.321 20.361 1.00 95.94 86 LEU A C 1
ATOM 670 O O . LEU A 1 86 ? -13.281 6.029 21.552 1.00 95.94 86 LEU A O 1
ATOM 674 N N . PRO A 1 87 ? -14.102 7.302 19.897 1.00 95.62 87 PRO A N 1
ATOM 675 C CA . PRO A 1 87 ? -14.988 8.069 20.779 1.00 95.62 87 PRO A CA 1
ATOM 676 C C . PRO A 1 87 ? -16.065 7.226 21.469 1.00 95.62 87 PRO A C 1
ATOM 678 O O . PRO A 1 87 ? -16.456 7.551 22.585 1.00 95.62 87 PRO A O 1
ATOM 681 N N . VAL A 1 88 ? -16.533 6.146 20.831 1.00 94.38 88 VAL A N 1
ATOM 682 C CA . VAL A 1 88 ? -17.522 5.223 21.416 1.00 94.38 88 VAL A CA 1
ATOM 683 C C . VAL A 1 88 ? -16.911 4.400 22.553 1.00 94.38 88 VAL A C 1
ATOM 685 O O . VAL A 1 88 ? -17.551 4.198 23.582 1.00 94.38 88 VAL A O 1
ATOM 688 N N . LEU A 1 89 ? -15.669 3.937 22.391 1.00 94.06 89 LEU A N 1
ATOM 689 C CA . LEU A 1 89 ? -14.987 3.102 23.383 1.00 94.06 89 LEU A CA 1
ATOM 690 C C . LEU A 1 89 ? -14.282 3.905 24.481 1.00 94.06 89 LEU A C 1
ATOM 692 O O . LEU A 1 89 ? -14.136 3.403 25.594 1.00 94.06 89 LEU A O 1
ATOM 696 N N . LEU A 1 90 ? -13.866 5.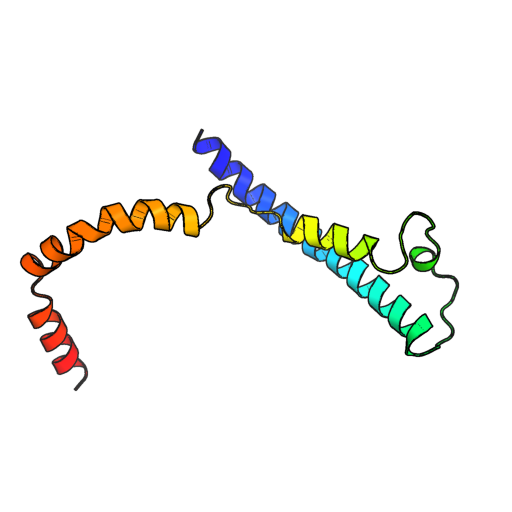143 24.206 1.00 94.88 90 LEU A N 1
ATOM 697 C CA . LEU A 1 90 ? -13.178 6.001 25.172 1.00 94.88 90 LEU A CA 1
ATOM 698 C C . LEU A 1 90 ? -13.910 6.117 26.530 1.00 94.88 90 LEU A C 1
ATOM 700 O O . LEU A 1 90 ? -13.261 5.903 27.555 1.00 94.88 90 LEU A O 1
ATOM 704 N N . PRO A 1 91 ? -15.237 6.374 26.594 1.00 91.81 91 PRO A N 1
ATOM 705 C CA . PRO A 1 91 ? -15.955 6.459 27.868 1.00 91.81 91 PRO A CA 1
ATOM 706 C C . PRO A 1 91 ? -16.139 5.105 28.573 1.00 91.81 91 PRO A C 1
ATOM 708 O O . PRO A 1 91 ? -16.489 5.080 29.750 1.00 91.81 91 PRO A O 1
ATOM 711 N N . MET A 1 92 ? -15.892 3.976 27.900 1.00 90.31 92 MET A N 1
ATOM 712 C CA . MET A 1 92 ? -15.992 2.643 28.509 1.00 90.31 92 MET A CA 1
ATOM 713 C C . MET A 1 92 ? -14.751 2.272 29.331 1.00 90.31 92 MET A C 1
ATOM 715 O O . MET A 1 92 ? -14.834 1.411 30.204 1.00 90.31 92 MET A O 1
ATOM 719 N N . ILE A 1 93 ? -13.610 2.934 29.106 1.00 88.38 93 ILE A N 1
ATOM 720 C CA . ILE A 1 93 ? -12.354 2.691 29.835 1.00 88.38 93 ILE A CA 1
ATOM 721 C C . ILE A 1 93 ? -12.539 2.724 31.366 1.00 88.38 93 ILE A C 1
ATOM 723 O O . ILE A 1 93 ? -12.169 1.743 32.015 1.00 88.38 93 ILE A O 1
ATOM 727 N N . PRO A 1 94 ? -13.121 3.777 31.979 1.00 86.81 94 PRO A N 1
ATOM 728 C CA . PRO A 1 94 ? -13.324 3.805 33.429 1.00 86.81 94 PRO A CA 1
ATOM 729 C C . PRO A 1 94 ? -14.286 2.714 33.915 1.00 86.81 94 PRO A C 1
ATOM 731 O O . PRO A 1 94 ? -14.084 2.158 34.991 1.00 86.81 94 PRO A O 1
ATOM 734 N N . VAL A 1 95 ? -15.297 2.356 33.117 1.00 86.31 95 VAL A N 1
ATOM 735 C CA . VAL A 1 95 ? -16.253 1.291 33.461 1.00 86.31 95 VAL A CA 1
ATOM 736 C C . VAL A 1 95 ? -15.540 -0.057 33.572 1.00 86.31 95 VAL A C 1
ATOM 738 O O . VAL A 1 95 ? -15.717 -0.770 34.562 1.00 86.31 95 VAL A O 1
ATOM 741 N N . PHE A 1 96 ? -14.673 -0.377 32.608 1.00 84.00 96 PHE A N 1
ATOM 742 C CA . PHE A 1 96 ? -13.830 -1.570 32.674 1.00 84.00 96 PHE A CA 1
ATOM 743 C C . PHE A 1 96 ? -12.825 -1.508 33.823 1.00 84.00 96 PHE A C 1
ATOM 745 O O . PHE A 1 96 ? -12.596 -2.525 34.470 1.00 84.00 96 PHE A O 1
ATOM 752 N N . ALA A 1 97 ? -12.264 -0.333 34.119 1.00 83.75 97 ALA A N 1
ATOM 753 C CA . ALA A 1 97 ? -11.320 -0.167 35.220 1.00 83.75 97 ALA A CA 1
ATOM 754 C C . ALA A 1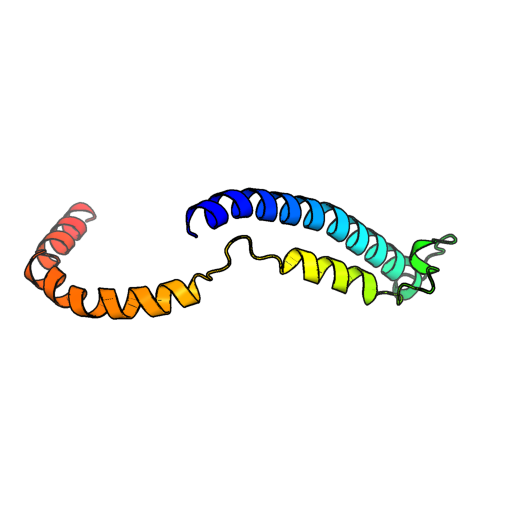 97 ? -11.940 -0.413 36.606 1.00 83.75 97 ALA A C 1
ATOM 756 O O . ALA A 1 97 ? -11.230 -0.831 37.518 1.00 83.75 97 ALA A O 1
ATOM 757 N N . ILE A 1 98 ? -13.244 -0.166 36.760 1.00 83.81 98 ILE A N 1
ATOM 758 C CA . ILE A 1 98 ? -13.975 -0.406 38.011 1.00 83.81 98 ILE A CA 1
ATOM 759 C C . ILE A 1 98 ? -14.417 -1.870 38.130 1.00 83.81 98 ILE A C 1
ATOM 761 O O . ILE A 1 98 ? -14.303 -2.454 39.204 1.00 83.81 98 ILE A O 1
ATOM 765 N N . GLN A 1 99 ? -14.938 -2.468 37.054 1.00 82.88 99 GLN A N 1
ATOM 766 C CA . GLN A 1 99 ? -15.503 -3.825 37.105 1.00 82.88 99 GLN A CA 1
ATOM 767 C C . GLN A 1 99 ? -14.450 -4.932 36.990 1.00 82.88 99 GLN A C 1
ATOM 769 O O . GLN A 1 99 ? -14.618 -6.007 37.563 1.00 82.88 99 GLN A O 1
ATOM 774 N N . ILE A 1 100 ? -13.373 -4.692 36.242 1.00 78.56 100 ILE A N 1
ATOM 775 C CA . ILE A 1 100 ? -12.289 -5.657 36.069 1.00 78.56 100 ILE A CA 1
ATOM 776 C C . ILE A 1 100 ? -11.204 -5.312 37.092 1.00 78.56 100 ILE A C 1
ATOM 778 O O . ILE A 1 100 ? -10.688 -4.192 37.055 1.00 78.56 100 ILE A O 1
ATOM 782 N N . PRO A 1 101 ? -10.784 -6.246 37.969 1.00 79.38 101 PRO A N 1
ATOM 783 C CA . PRO A 1 101 ? -9.691 -6.016 38.908 1.00 79.38 101 PRO A CA 1
ATOM 784 C C . PRO A 1 101 ? -8.345 -6.051 38.163 1.00 79.38 101 PRO A C 1
ATOM 786 O O . PRO A 1 101 ? -7.506 -6.925 38.382 1.00 79.38 101 PRO A O 1
ATOM 789 N N . LEU A 1 102 ? -8.126 -5.087 37.259 1.00 77.38 102 LEU A N 1
ATOM 790 C CA . LEU A 1 102 ? -6.948 -4.971 36.391 1.00 77.38 102 LEU A CA 1
ATOM 791 C C . LEU A 1 102 ? -5.655 -5.020 37.199 1.00 77.38 102 LEU A C 1
ATOM 793 O O . LEU A 1 102 ? -4.706 -5.693 36.808 1.00 77.38 102 LEU A O 1
ATOM 797 N N . LYS A 1 103 ? -5.644 -4.364 38.364 1.00 78.88 103 LYS A N 1
ATOM 798 C CA . LYS A 1 103 ? -4.520 -4.393 39.303 1.00 78.88 103 LYS A CA 1
ATOM 799 C C . LYS A 1 103 ? -4.193 -5.818 39.753 1.00 78.88 103 LYS A C 1
ATOM 801 O O . LYS A 1 103 ? -3.029 -6.200 39.754 1.00 78.88 103 LYS A O 1
ATOM 806 N N . GLU A 1 104 ? -5.199 -6.606 40.122 1.00 84.19 104 GLU A N 1
ATOM 807 C CA . G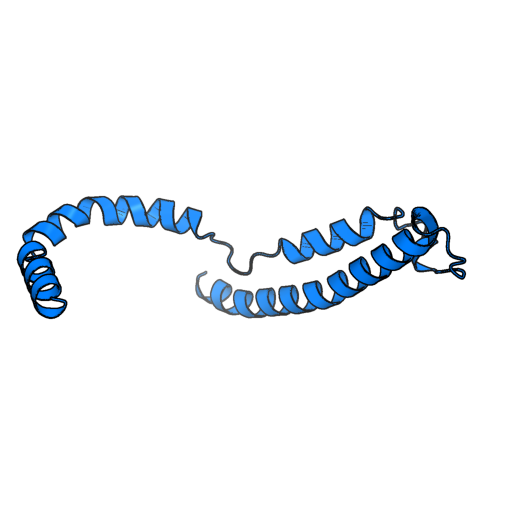LU A 1 104 ? -4.989 -7.987 40.560 1.00 84.19 104 GLU A CA 1
ATOM 808 C C . GLU A 1 104 ? -4.573 -8.896 39.407 1.00 84.19 104 GLU A C 1
ATOM 810 O O . GLU A 1 104 ? -3.713 -9.751 39.596 1.00 84.19 104 GLU A O 1
ATOM 815 N N . MET A 1 105 ? -5.134 -8.700 38.212 1.00 84.81 105 MET A N 1
ATOM 816 C CA . MET A 1 105 ? -4.744 -9.455 37.017 1.00 84.81 105 MET A CA 1
ATOM 817 C C . MET A 1 105 ? -3.293 -9.167 36.621 1.00 84.81 105 MET A C 1
ATOM 819 O O . MET A 1 105 ? -2.535 -10.103 36.385 1.00 84.81 105 MET A O 1
ATOM 823 N N . LEU A 1 106 ? -2.886 -7.894 36.616 1.00 85.62 106 LEU A N 1
ATOM 824 C CA . LEU A 1 106 ? -1.505 -7.474 36.359 1.00 85.62 106 LEU A CA 1
ATOM 825 C C . LEU A 1 106 ? -0.546 -8.021 37.418 1.00 85.62 106 LEU A C 1
ATOM 827 O O . LEU A 1 106 ? 0.501 -8.554 37.067 1.00 85.62 106 LEU A O 1
ATOM 831 N N . LEU A 1 107 ? -0.914 -7.953 38.701 1.00 89.75 107 LEU A N 1
ATOM 832 C CA . LEU A 1 107 ? -0.117 -8.532 39.785 1.00 89.75 107 LEU A CA 1
ATOM 833 C C . LEU A 1 107 ? 0.004 -10.057 39.669 1.00 89.75 107 LEU A C 1
ATOM 835 O O . LEU A 1 107 ? 1.081 -10.595 39.910 1.00 89.75 107 LEU A O 1
ATOM 839 N N . LYS A 1 108 ? -1.075 -10.758 39.302 1.00 88.06 108 LYS A N 1
ATOM 840 C CA . LYS A 1 108 ? -1.058 -12.209 39.063 1.00 88.06 108 LYS A CA 1
ATOM 841 C C . LYS A 1 108 ? -0.186 -12.573 37.862 1.00 88.06 108 LYS A C 1
ATOM 843 O O . LYS A 1 108 ? 0.592 -13.511 37.966 1.00 88.06 108 LYS A O 1
ATOM 848 N N . LEU A 1 109 ? -0.279 -11.823 36.763 1.00 91.31 109 LEU A N 1
ATOM 849 C CA . LEU A 1 109 ? 0.566 -12.009 35.580 1.00 91.31 109 LEU A CA 1
ATOM 850 C C . LEU A 1 109 ? 2.041 -11.779 35.904 1.00 91.31 109 LEU A C 1
ATOM 852 O O . LEU A 1 109 ? 2.866 -12.616 35.561 1.00 91.31 109 LEU A O 1
ATOM 856 N N . LEU A 1 110 ? 2.365 -10.692 36.611 1.00 94.56 110 LEU A N 1
ATOM 857 C CA . LEU A 1 110 ? 3.736 -10.380 37.013 1.00 94.56 110 LEU A CA 1
ATOM 858 C C . LEU A 1 110 ? 4.322 -11.487 37.899 1.00 94.56 110 LEU A C 1
ATOM 860 O O . LEU A 1 110 ? 5.451 -11.899 37.684 1.00 94.56 110 LEU A O 1
ATOM 864 N N . LYS A 1 111 ? 3.534 -12.002 38.853 1.00 93.38 111 LYS A N 1
ATOM 865 C CA . LYS A 1 111 ? 3.925 -13.128 39.717 1.00 93.38 111 LYS A CA 1
ATOM 866 C C . LYS A 1 111 ? 4.041 -14.467 38.987 1.00 93.38 111 LYS A C 1
ATOM 868 O O . LYS A 1 111 ? 4.679 -15.363 39.509 1.00 93.38 111 LYS A O 1
ATOM 873 N N . ALA A 1 112 ? 3.367 -14.645 37.854 1.00 92.94 112 ALA A N 1
ATOM 874 C CA . ALA A 1 112 ? 3.468 -15.865 37.054 1.00 92.94 112 ALA A CA 1
ATOM 875 C C . ALA A 1 112 ? 4.673 -15.841 36.096 1.00 92.94 112 ALA A C 1
ATOM 877 O O . ALA A 1 112 ? 5.089 -16.891 35.616 1.00 92.94 112 ALA A O 1
ATOM 878 N N . LEU A 1 113 ? 5.194 -14.647 35.794 1.00 90.38 113 LEU A N 1
ATOM 879 C CA . LEU A 1 113 ? 6.321 -14.416 34.885 1.00 90.38 113 LEU A CA 1
ATOM 880 C C . LEU A 1 113 ? 7.673 -14.262 35.604 1.00 90.38 113 LEU A C 1
ATOM 882 O O . LEU A 1 113 ? 8.693 -14.137 34.928 1.00 90.38 113 LEU A O 1
ATOM 886 N N . LEU A 1 114 ? 7.664 -14.222 36.939 1.00 83.31 114 LEU A N 1
ATOM 887 C CA . LEU A 1 114 ? 8.801 -13.959 37.824 1.00 83.31 114 LEU A CA 1
ATOM 888 C C . LEU A 1 114 ? 8.954 -15.132 38.792 1.00 83.31 114 LEU A C 1
ATOM 890 O O . LEU A 1 114 ? 10.102 -15.593 38.964 1.00 83.31 114 LEU A O 1
#

pLDDT: mean 84.15, std 10.27, range [54.53, 95.94]

Sequence (114 aa):
MLHLELELKPRLLHLKRQGLLEYGALVGQHGRLVRRRWIAQEPVAEAPLLQAAELGPVIDTVSMYEVVAGIRPSPIGMRSVLTIVLPVLLPMIPVFAIQIPLKEMLLKLLKALL

Radius of gyration: 26.25 Å; chains: 1; bounding box: 51×25×72 Å

Foldseek 3Di:
DVVVLVVQLVVLVVQLVVQLVVLVVVLVVLVVLCCVVPVVVHDDPPDVSCVVPVDDSRPRSVVSNVVSVPRDSGPDDPVNVCVPVVVVCVVCVVVCVVPPVVVVVVVVVVVVVD

Secondary structure (DSSP, 8-state):
-HHHHHHHHHHHHHHHHHHHHHHHHHHHHHHHHHIIIIIS-------HHHH-TTS-TTHHHHHHHHHHHT--SSSS-HHHHHHHHHHHHTTHHHHHHHHS-HHHHHHHHHHH--